Protein AF-A0A7S2GL56-F1 (afdb_monomer_lite)

pLDDT: mean 84.82, std 8.68, range [59.44, 96.81]

InterPro domains:
  IPR007603 Choline transporter-like [PF04515] (9-131)

Secondary structure (DSSP, 8-state):
-HHHHHHHHHHHHHHHHHHHHHHHHHHHHHHHHHHHHHHHHHH-THHHHHHHHHHHHHHHHHHHHHHHHHHHHHT-EEEEEEEEETTEEEEEEEEEEE--HHHHHHHHHHHHHHHHHHHHHHHHHHHHHHH-

Structure (mm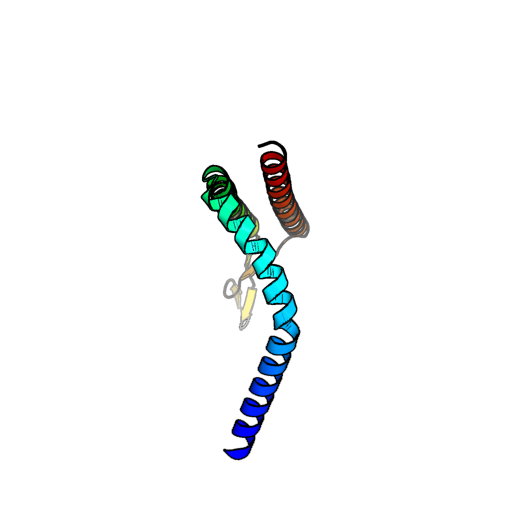CIF, N/CA/C/O backbone):
data_AF-A0A7S2GL56-F1
#
_entry.id   AF-A0A7S2GL56-F1
#
loop_
_atom_site.group_PDB
_atom_site.id
_atom_site.type_symbol
_atom_site.label_atom_id
_atom_site.label_alt_id
_atom_site.label_comp_id
_atom_site.label_asym_id
_atom_site.label_entity_id
_atom_site.label_seq_id
_atom_site.pdbx_PDB_ins_code
_atom_site.Cartn_x
_atom_site.Cartn_y
_atom_site.Cartn_z
_atom_site.occupancy
_atom_site.B_iso_or_equiv
_atom_site.auth_seq_id
_atom_site.auth_comp_id
_atom_site.auth_asym_id
_atom_site.auth_atom_id
_atom_site.pdbx_PDB_model_num
ATOM 1 N N . VAL A 1 1 ? -37.936 -8.390 -25.288 1.00 59.44 1 VAL A N 1
ATOM 2 C CA . VAL A 1 1 ? -36.906 -7.600 -24.568 1.00 59.44 1 VAL A CA 1
ATOM 3 C C . VAL A 1 1 ? -37.353 -7.216 -23.152 1.00 59.44 1 VAL A C 1
ATOM 5 O O . VAL A 1 1 ? -36.688 -7.627 -22.216 1.00 59.44 1 VAL A O 1
ATOM 8 N N . SER A 1 2 ? -38.508 -6.563 -22.955 1.00 63.84 2 SER A N 1
ATOM 9 C CA . SER A 1 2 ? -38.999 -6.138 -21.620 1.00 63.84 2 SER A CA 1
ATOM 10 C C . SER A 1 2 ? -39.124 -7.260 -20.558 1.00 63.84 2 SER A C 1
ATOM 12 O O . SER A 1 2 ? -38.726 -7.065 -19.415 1.00 63.84 2 SER A O 1
ATOM 14 N N . ARG A 1 3 ? -39.578 -8.470 -20.928 1.00 68.38 3 ARG A N 1
ATOM 15 C CA . ARG A 1 3 ? -39.725 -9.602 -19.985 1.00 68.38 3 ARG A CA 1
ATOM 16 C C . ARG A 1 3 ? -38.405 -10.192 -19.463 1.00 68.38 3 ARG A C 1
ATOM 18 O O . ARG A 1 3 ? -38.383 -10.717 -18.359 1.00 68.38 3 ARG A O 1
ATOM 25 N N . GLY A 1 4 ? -37.318 -10.101 -20.235 1.00 75.31 4 GLY A N 1
ATOM 26 C CA . GLY A 1 4 ? -36.014 -10.655 -19.843 1.00 75.31 4 GLY A CA 1
ATOM 27 C C . GLY A 1 4 ? -35.311 -9.808 -18.782 1.00 75.31 4 GLY A C 1
ATOM 28 O O . GLY A 1 4 ? -34.776 -10.348 -17.823 1.00 75.31 4 GLY A O 1
ATOM 29 N N . VAL A 1 5 ? -35.400 -8.480 -18.911 1.00 81.00 5 VAL A N 1
ATOM 30 C CA . VAL A 1 5 ? -34.812 -7.526 -17.955 1.00 81.00 5 VAL A CA 1
ATOM 31 C C . VAL A 1 5 ? -35.542 -7.571 -16.606 1.00 81.00 5 VAL A C 1
ATOM 33 O O . VAL A 1 5 ? -34.916 -7.475 -15.555 1.00 81.00 5 VAL A O 1
ATOM 36 N N . GLY A 1 6 ? -36.863 -7.794 -16.610 1.00 83.00 6 GLY A N 1
ATOM 37 C CA . GLY A 1 6 ? -37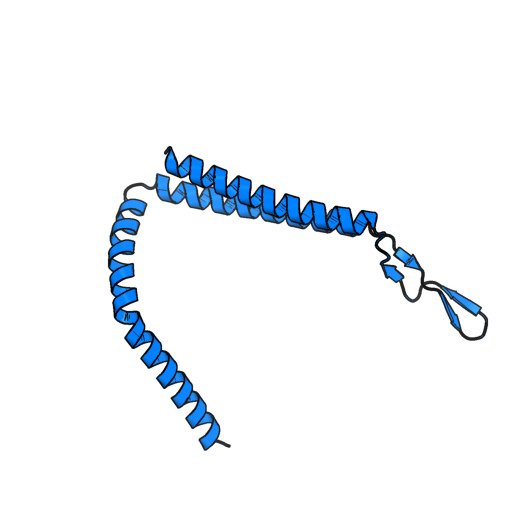.628 -7.970 -15.371 1.00 83.00 6 GLY A CA 1
ATOM 38 C C . GLY A 1 6 ? -37.204 -9.209 -14.574 1.00 83.00 6 GLY A C 1
ATOM 39 O O . GLY A 1 6 ? -37.072 -9.140 -13.355 1.00 83.00 6 GLY A O 1
ATOM 40 N N . LEU A 1 7 ? -36.923 -10.324 -15.256 1.00 86.50 7 LEU A N 1
ATOM 41 C CA . LEU A 1 7 ? -36.535 -11.578 -14.604 1.00 86.50 7 LEU A CA 1
ATOM 42 C C . LEU A 1 7 ? -35.157 -11.477 -13.929 1.00 86.50 7 LEU A C 1
ATOM 44 O O . LEU A 1 7 ? -34.967 -12.005 -12.836 1.00 86.50 7 LEU A O 1
ATOM 48 N N . THR A 1 8 ? -34.210 -10.766 -14.548 1.00 85.44 8 THR A N 1
ATOM 49 C CA . THR A 1 8 ? -32.865 -10.581 -13.984 1.00 85.44 8 THR A CA 1
ATOM 50 C C . THR A 1 8 ? -32.877 -9.710 -12.731 1.00 85.44 8 THR A C 1
ATOM 52 O O . THR A 1 8 ? -32.184 -10.036 -11.772 1.00 85.44 8 THR A O 1
ATOM 55 N N . PHE A 1 9 ? -33.694 -8.650 -12.702 1.00 88.75 9 PHE A N 1
ATOM 56 C CA . PHE A 1 9 ? -33.856 -7.807 -11.510 1.00 88.75 9 PHE A CA 1
ATOM 57 C C . PHE A 1 9 ? -34.558 -8.543 -10.367 1.00 88.75 9 PHE A C 1
ATOM 59 O O . PHE A 1 9 ? -34.194 -8.379 -9.204 1.00 88.75 9 PHE A O 1
ATOM 66 N N . PHE A 1 10 ? -35.546 -9.380 -10.687 1.00 90.38 10 PHE A N 1
ATOM 67 C CA . PHE A 1 10 ? -36.235 -10.171 -9.672 1.00 90.38 10 PHE A CA 1
ATOM 68 C C . PHE A 1 10 ? -35.319 -11.252 -9.084 1.00 90.38 10 PHE A C 1
ATOM 70 O O . PHE A 1 10 ? -35.302 -11.463 -7.873 1.00 90.38 10 PHE A O 1
ATOM 77 N N . GLY A 1 11 ? -34.503 -11.889 -9.931 1.00 89.50 11 GLY A N 1
ATOM 78 C CA . GLY A 1 11 ? -33.493 -12.853 -9.503 1.00 89.50 11 GLY A CA 1
ATOM 79 C C . GLY A 1 11 ? -32.425 -12.229 -8.604 1.00 89.50 11 GLY A C 1
ATOM 80 O O . GLY A 1 11 ? -32.160 -12.756 -7.526 1.00 89.50 11 GLY A O 1
ATOM 81 N N . SER A 1 12 ? -31.846 -11.088 -8.991 1.00 86.75 12 SER A N 1
ATOM 82 C CA . SER A 1 12 ? -30.834 -10.412 -8.166 1.00 86.75 12 SER A CA 1
ATOM 83 C C . SER A 1 12 ? -31.405 -9.897 -6.841 1.00 86.75 12 SER A C 1
ATOM 85 O O . SER A 1 12 ? -30.757 -10.039 -5.806 1.00 86.75 12 SER A O 1
ATOM 87 N N . GLY A 1 13 ? -32.637 -9.378 -6.843 1.00 89.25 13 GLY A N 1
ATOM 88 C CA . GLY A 1 13 ? -33.333 -8.961 -5.625 1.00 89.25 13 GLY A CA 1
ATOM 89 C C . GLY A 1 13 ? -33.601 -10.120 -4.662 1.00 89.25 13 GLY A C 1
ATOM 90 O O . GLY A 1 13 ? -33.353 -9.992 -3.465 1.00 89.25 13 GLY A O 1
ATOM 91 N N . ALA A 1 14 ? -34.034 -11.275 -5.177 1.00 90.56 14 ALA A N 1
ATOM 92 C CA . ALA A 1 14 ? -34.255 -12.469 -4.363 1.00 90.56 14 ALA A CA 1
ATOM 93 C C . ALA A 1 14 ? -32.952 -13.000 -3.740 1.00 90.56 14 ALA A C 1
ATOM 95 O O . ALA A 1 14 ? -32.941 -13.384 -2.572 1.00 90.56 14 ALA A O 1
ATOM 96 N N . VAL A 1 15 ? -31.844 -12.972 -4.489 1.00 90.50 15 VAL A N 1
ATOM 97 C CA . VAL A 1 15 ? -30.522 -13.372 -3.979 1.00 90.50 15 VAL A CA 1
ATOM 98 C C . VAL A 1 15 ? -30.057 -12.442 -2.859 1.00 90.50 15 VAL A C 1
ATOM 100 O O . VAL A 1 15 ? -29.616 -12.927 -1.820 1.00 90.50 15 VAL A O 1
ATOM 103 N N . LEU A 1 16 ? -30.194 -11.124 -3.031 1.00 88.69 16 LEU A N 1
ATOM 104 C CA . LEU A 1 16 ? -29.821 -10.157 -1.996 1.00 88.69 16 LEU A CA 1
ATOM 105 C C . LEU A 1 16 ? -30.668 -10.315 -0.726 1.00 88.69 16 LEU A C 1
ATOM 107 O O . LEU A 1 16 ? -30.111 -10.255 0.365 1.00 88.69 16 LEU A O 1
ATOM 111 N N . LEU A 1 17 ? -31.974 -10.571 -0.863 1.00 89.25 17 LEU A N 1
ATOM 112 C CA . LEU A 1 17 ? -32.882 -10.792 0.271 1.00 89.25 17 LEU A CA 1
ATOM 113 C C . LEU A 1 17 ? -32.573 -12.075 1.046 1.00 89.25 17 LEU A C 1
ATOM 115 O O . LEU A 1 17 ? -32.635 -12.088 2.273 1.00 89.25 17 LEU A O 1
ATOM 119 N N . LEU A 1 18 ? -32.223 -13.155 0.346 1.00 87.44 18 LEU A N 1
ATOM 120 C CA . LEU A 1 18 ? -31.768 -14.379 1.003 1.00 87.44 18 LEU A CA 1
ATOM 121 C C . LEU A 1 18 ? -30.461 -14.124 1.757 1.00 87.44 18 LEU A C 1
ATOM 123 O O . LEU A 1 18 ? -30.325 -14.541 2.904 1.00 87.44 18 LEU A O 1
ATOM 127 N N . PHE A 1 19 ? -29.528 -13.392 1.146 1.00 89.25 19 PHE A N 1
ATOM 128 C CA . PHE A 1 19 ? -28.247 -13.070 1.767 1.00 89.25 19 PHE A CA 1
ATOM 129 C C . PHE A 1 19 ? -28.411 -12.223 3.036 1.00 89.25 19 PHE A C 1
ATOM 131 O O . PHE A 1 19 ? -27.759 -12.508 4.038 1.00 89.25 19 PHE A O 1
ATOM 138 N N . THR A 1 20 ? -29.300 -11.224 3.025 1.00 86.69 20 THR A N 1
ATOM 139 C CA . THR A 1 20 ? -29.597 -10.409 4.214 1.00 86.69 20 THR A CA 1
ATOM 140 C C . THR A 1 20 ? -30.343 -11.179 5.294 1.00 86.69 20 THR A C 1
ATOM 142 O O . THR A 1 20 ? -30.107 -10.932 6.473 1.00 86.69 20 THR A O 1
ATOM 145 N N . TYR A 1 21 ? -31.201 -12.133 4.927 1.00 89.81 21 TYR A N 1
ATOM 146 C CA . TYR A 1 21 ? -31.878 -12.984 5.905 1.00 89.81 21 TYR A CA 1
ATOM 147 C C . TYR A 1 21 ? -30.887 -13.896 6.640 1.00 89.81 21 TYR A C 1
ATOM 149 O O . TYR A 1 21 ? -30.890 -13.955 7.867 1.00 89.81 21 TYR A O 1
ATOM 157 N N . PHE A 1 22 ? -29.978 -14.548 5.907 1.00 87.56 22 PHE A N 1
ATOM 158 C CA . PHE A 1 22 ? -28.938 -15.384 6.518 1.00 87.56 22 PHE A CA 1
ATOM 159 C C . PHE A 1 22 ? -27.921 -14.577 7.333 1.00 87.56 22 PHE A C 1
ATOM 161 O O . PHE A 1 22 ? -27.379 -15.091 8.309 1.00 87.56 22 PHE A O 1
ATOM 168 N N . SER A 1 23 ? -27.653 -13.322 6.964 1.00 85.75 23 SER A N 1
ATOM 169 C CA . SER A 1 23 ? -26.710 -12.476 7.697 1.00 85.75 23 SER A CA 1
ATOM 170 C C . SER A 1 23 ? -27.331 -11.724 8.873 1.00 85.75 23 SER A C 1
ATOM 172 O O . SER A 1 23 ? -26.588 -11.123 9.643 1.00 85.75 23 SER A O 1
ATOM 174 N N . GLN A 1 24 ? -28.653 -11.775 9.071 1.00 89.44 24 GLN A N 1
ATOM 175 C CA . GLN A 1 24 ? -29.331 -11.006 10.116 1.00 89.44 24 GLN A CA 1
ATOM 176 C C . GLN A 1 24 ? -28.844 -11.374 11.528 1.00 89.44 24 GLN A C 1
ATOM 178 O O . GLN A 1 24 ? -28.567 -10.483 12.333 1.00 89.44 24 GLN A O 1
ATOM 183 N N . GLU A 1 25 ? -28.678 -12.666 11.820 1.00 86.19 25 GLU A N 1
ATOM 184 C CA . GLU A 1 25 ? -28.137 -13.119 13.110 1.00 86.19 25 GLU A CA 1
ATOM 185 C C . GLU A 1 25 ? -26.673 -12.705 13.288 1.00 86.19 25 GLU A C 1
ATOM 187 O O . GLU A 1 25 ? -26.291 -12.217 14.351 1.00 86.19 25 GLU A O 1
ATOM 192 N N . ALA A 1 26 ? -25.863 -12.818 12.230 1.00 85.31 26 ALA A N 1
ATOM 193 C CA . ALA A 1 26 ? -24.462 -12.401 12.253 1.00 85.31 26 ALA A CA 1
ATOM 194 C C . ALA A 1 26 ? -24.322 -10.886 12.482 1.00 85.31 26 ALA A C 1
ATOM 196 O O . ALA A 1 26 ? -23.477 -10.449 13.263 1.00 85.31 26 ALA A O 1
ATOM 197 N N . VAL A 1 27 ? -25.186 -10.085 11.852 1.00 85.56 27 VAL A N 1
ATOM 198 C CA . VAL A 1 27 ? -25.235 -8.630 12.033 1.00 85.56 27 VAL A CA 1
ATOM 199 C C . VAL A 1 27 ? -25.667 -8.287 13.458 1.00 85.56 27 VAL A C 1
ATOM 201 O O . VAL A 1 27 ? -25.018 -7.462 14.097 1.00 85.56 27 VAL A O 1
ATOM 204 N N . SER A 1 28 ? -26.684 -8.960 14.003 1.00 89.00 28 SER A N 1
ATOM 205 C CA . SER A 1 28 ? -27.119 -8.747 15.391 1.00 89.00 28 SER A CA 1
ATOM 206 C C . SER A 1 28 ? -26.025 -9.098 16.403 1.00 89.00 28 SER A C 1
ATOM 208 O O . SER A 1 28 ? -25.823 -8.356 17.362 1.00 89.00 28 SER A O 1
ATOM 210 N N . ALA A 1 29 ? -25.291 -10.191 16.181 1.00 87.25 29 ALA A N 1
ATOM 211 C CA . ALA A 1 29 ? -24.154 -10.565 17.018 1.00 87.25 29 ALA A CA 1
ATOM 212 C C . ALA A 1 29 ? -23.023 -9.527 16.928 1.00 87.25 29 ALA A C 1
ATOM 214 O O . ALA A 1 29 ? -22.471 -9.131 17.952 1.00 87.25 29 ALA A O 1
ATOM 215 N N . SER A 1 30 ? -22.720 -9.027 15.724 1.00 85.75 30 SER A N 1
ATOM 216 C CA . SER A 1 30 ? -21.711 -7.976 15.552 1.00 85.75 30 SER A CA 1
ATOM 217 C C . SER A 1 30 ? -22.114 -6.652 16.203 1.00 85.75 30 SER A C 1
ATOM 219 O O . SER A 1 30 ? -21.272 -6.008 16.821 1.00 85.75 30 SER A O 1
ATOM 221 N N . LEU A 1 31 ? -23.395 -6.269 16.139 1.00 88.25 31 LEU A N 1
ATOM 222 C CA . LEU A 1 31 ? -23.905 -5.054 16.778 1.00 88.25 31 LEU A CA 1
ATOM 223 C C . LEU A 1 31 ? -23.730 -5.119 18.298 1.00 88.25 31 LEU A C 1
ATOM 225 O O . LEU A 1 31 ? -23.253 -4.153 18.888 1.00 88.25 31 LEU A O 1
ATOM 229 N N . GLY A 1 32 ? -23.993 -6.283 18.902 1.00 87.62 32 GLY A N 1
ATOM 230 C CA . GLY A 1 32 ? -23.781 -6.510 20.334 1.00 87.62 32 GLY A CA 1
ATOM 231 C C . GLY A 1 32 ? -22.323 -6.375 20.790 1.00 87.62 32 GLY A C 1
ATOM 232 O O . GLY A 1 32 ? -22.078 -6.099 21.960 1.00 87.62 32 GLY A O 1
ATOM 233 N N . CYS A 1 33 ? -21.347 -6.533 19.889 1.00 85.12 33 CYS A N 1
ATOM 234 C CA . CYS A 1 33 ? -19.932 -6.283 20.184 1.00 85.12 33 CYS A CA 1
ATOM 235 C C . CYS A 1 33 ? -19.496 -4.849 19.847 1.00 85.12 33 CYS A C 1
ATOM 237 O O . CYS A 1 33 ? -18.622 -4.300 20.515 1.00 85.12 33 CYS A O 1
ATOM 239 N N . VAL A 1 34 ? -20.082 -4.245 18.811 1.00 87.88 34 VAL A N 1
ATOM 240 C CA . VAL A 1 34 ? -19.732 -2.893 18.352 1.00 87.88 34 VAL A CA 1
ATOM 241 C C . VAL A 1 34 ? -20.273 -1.827 19.297 1.00 87.88 34 VAL A C 1
ATOM 243 O O . VAL A 1 34 ? -19.565 -0.867 19.567 1.00 87.88 34 VAL A O 1
ATOM 246 N N . GLU A 1 35 ? -21.482 -1.993 19.832 1.00 90.56 35 GLU A N 1
ATOM 247 C CA . GLU A 1 35 ? -22.099 -1.028 20.749 1.00 90.56 35 GLU A CA 1
ATOM 248 C C . GLU A 1 35 ? -21.248 -0.766 22.010 1.00 90.56 35 GLU A C 1
ATOM 250 O O . GLU A 1 35 ? -20.853 0.386 22.210 1.00 90.56 35 GLU A O 1
ATOM 255 N N . PRO A 1 36 ? -20.817 -1.785 22.784 1.00 85.75 36 PRO A N 1
ATOM 256 C CA . PRO A 1 36 ? -19.925 -1.558 23.922 1.00 85.75 36 PRO A CA 1
ATOM 257 C C . PRO A 1 36 ? -18.532 -1.074 23.494 1.00 85.75 36 PRO A C 1
ATOM 259 O O . PRO A 1 36 ? -17.915 -0.275 24.195 1.00 85.75 36 PRO A O 1
ATOM 262 N N . ALA A 1 37 ? -18.024 -1.500 22.331 1.00 82.06 37 ALA A N 1
ATOM 263 C CA . ALA A 1 37 ? -16.753 -0.996 21.811 1.00 82.06 37 ALA A CA 1
ATOM 264 C C . ALA A 1 37 ? -16.829 0.504 21.471 1.00 82.06 37 ALA A C 1
ATOM 266 O O . ALA A 1 37 ? -15.891 1.251 21.756 1.00 82.06 37 ALA A O 1
ATOM 267 N N . CYS A 1 38 ? -17.949 0.959 20.904 1.00 82.88 38 CYS A N 1
ATOM 268 C CA . CYS A 1 38 ? -18.224 2.366 20.643 1.00 82.88 38 CYS A CA 1
ATOM 269 C C . CYS A 1 38 ? -18.370 3.155 21.946 1.00 82.88 38 CYS A C 1
ATOM 271 O O . CYS A 1 38 ? -17.776 4.226 22.060 1.00 82.88 38 CYS A O 1
ATOM 273 N N . GLU A 1 39 ? -19.085 2.632 22.944 1.00 85.50 39 GLU A N 1
ATOM 274 C CA . GLU A 1 39 ? -19.169 3.264 24.266 1.00 85.50 39 GLU A CA 1
ATOM 275 C C . GLU A 1 39 ? -17.783 3.431 24.904 1.00 85.50 39 GLU A C 1
ATOM 277 O O . GLU A 1 39 ? -17.459 4.519 25.380 1.00 85.50 39 GLU A O 1
ATOM 282 N N . CYS A 1 40 ? -16.921 2.411 24.837 1.00 79.69 40 CYS A N 1
ATOM 283 C CA . CYS A 1 40 ? -15.535 2.508 25.302 1.00 79.69 40 CYS A CA 1
ATOM 284 C C . CYS A 1 40 ? -14.714 3.542 24.511 1.00 79.69 40 CYS A C 1
ATOM 286 O O . CYS A 1 40 ? -13.992 4.338 25.116 1.00 79.69 40 CYS A O 1
ATOM 288 N N . LEU A 1 41 ? -14.847 3.573 23.180 1.00 77.44 41 LEU A N 1
ATOM 289 C CA . LEU A 1 41 ? -14.175 4.548 22.308 1.00 77.44 41 LEU A CA 1
ATOM 290 C C . LEU A 1 41 ? -14.566 5.991 22.642 1.00 77.44 41 LEU A C 1
ATOM 292 O O . LEU A 1 41 ? -13.708 6.873 22.650 1.00 77.44 41 LEU A O 1
ATOM 296 N N . PHE A 1 42 ? -15.845 6.242 22.929 1.00 79.50 42 PHE A N 1
ATOM 297 C CA . PHE A 1 42 ? -16.319 7.577 23.295 1.00 79.50 42 PHE A CA 1
ATOM 298 C C . PHE A 1 42 ? -16.040 7.929 24.761 1.00 79.50 42 PHE A C 1
ATOM 300 O O . PHE A 1 42 ? -15.861 9.107 25.073 1.00 79.50 42 PHE A O 1
ATOM 307 N N . ALA A 1 43 ? -15.943 6.938 25.650 1.00 83.25 43 ALA A N 1
ATOM 308 C CA . ALA A 1 43 ? -15.565 7.141 27.047 1.00 83.25 43 ALA A CA 1
ATOM 309 C C . ALA A 1 43 ? -14.069 7.469 27.220 1.00 83.25 43 ALA A C 1
ATOM 311 O O . ALA A 1 43 ? -13.711 8.233 28.118 1.00 83.25 43 ALA A O 1
ATOM 312 N N . MET A 1 44 ? -13.195 6.935 26.358 1.00 79.88 44 MET A N 1
ATOM 313 C CA . MET A 1 44 ? -11.759 7.241 26.333 1.00 79.88 44 MET A CA 1
ATOM 314 C C . MET A 1 44 ? -11.353 7.879 24.997 1.00 79.88 44 MET A C 1
ATOM 316 O O . MET A 1 44 ? -10.909 7.180 24.085 1.00 79.88 44 MET A O 1
ATOM 320 N N . PRO A 1 45 ? -11.417 9.219 24.866 1.00 70.62 45 PRO A N 1
ATOM 321 C CA . PRO A 1 45 ? -11.090 9.907 23.614 1.00 70.62 45 PRO A CA 1
ATOM 322 C C . PRO A 1 45 ? -9.635 9.704 23.148 1.00 70.62 45 PRO A C 1
ATOM 324 O O . PRO A 1 45 ? -9.336 9.879 21.966 1.00 70.62 45 PRO A O 1
ATOM 327 N N . SER A 1 46 ? -8.727 9.281 24.037 1.00 75.69 46 SER A N 1
ATOM 328 C CA . SER A 1 46 ? -7.368 8.854 23.676 1.00 75.69 46 SER A CA 1
ATOM 329 C C . SER A 1 46 ? -7.352 7.632 22.745 1.00 75.69 46 SER A C 1
ATOM 331 O O . SER A 1 46 ? -6.478 7.554 21.881 1.00 75.69 46 SER A O 1
ATOM 333 N N . MET A 1 47 ? -8.339 6.730 22.841 1.00 73.56 47 MET A N 1
ATOM 334 C CA . MET A 1 47 ? -8.436 5.539 21.984 1.00 73.56 47 MET A CA 1
ATOM 335 C C . MET A 1 47 ? -8.840 5.852 20.541 1.00 73.56 47 MET A C 1
ATOM 337 O O . MET A 1 47 ? -8.544 5.060 19.655 1.00 73.56 47 MET A O 1
ATOM 341 N N . VAL A 1 48 ? -9.480 6.997 20.278 1.00 78.56 48 VAL A N 1
ATOM 342 C CA . VAL A 1 48 ? -9.816 7.449 18.911 1.00 78.56 48 VAL A CA 1
ATOM 343 C C . VAL A 1 48 ? -8.632 8.177 18.267 1.00 78.56 48 VAL A C 1
ATOM 345 O O . VAL A 1 48 ? -8.409 8.087 17.058 1.00 78.56 48 VAL A O 1
ATOM 348 N N . LEU A 1 49 ? -7.844 8.897 19.069 1.00 82.94 49 LEU A N 1
ATOM 349 C CA . LEU A 1 49 ? -6.712 9.681 18.579 1.00 82.94 49 LEU A CA 1
ATOM 350 C C . LEU A 1 49 ? -5.603 8.789 18.001 1.00 82.94 49 LEU A C 1
ATOM 352 O O . LEU A 1 49 ? -5.009 9.117 16.976 1.00 82.94 49 LEU A O 1
ATOM 356 N N . GLN A 1 50 ? -5.351 7.646 18.631 1.00 83.81 50 GLN A N 1
ATOM 357 C CA . GLN A 1 50 ? -4.317 6.702 18.216 1.00 83.81 50 GLN A CA 1
ATOM 358 C C . GLN A 1 50 ? -4.531 6.105 16.808 1.00 83.81 50 GLN A C 1
ATOM 360 O O . GLN A 1 50 ? -3.630 6.259 15.979 1.00 83.81 50 GLN A O 1
ATOM 365 N N . PRO A 1 51 ? -5.697 5.516 16.463 1.00 85.69 51 PRO A N 1
ATOM 366 C CA . PRO A 1 51 ? -5.960 5.033 15.109 1.00 85.69 51 PRO A CA 1
ATOM 367 C C . PRO A 1 51 ? -5.996 6.174 14.083 1.00 85.69 51 PRO A C 1
ATOM 369 O O . PRO A 1 51 ? -5.594 5.976 12.936 1.00 85.69 51 PRO A O 1
ATOM 372 N N . ALA A 1 52 ? -6.404 7.388 14.476 1.00 87.81 52 ALA A N 1
ATOM 373 C CA . ALA A 1 52 ? -6.345 8.552 13.594 1.00 87.81 52 ALA A CA 1
ATOM 374 C C . ALA A 1 52 ? -4.893 8.925 13.241 1.00 87.81 52 ALA A C 1
ATOM 376 O O . ALA A 1 52 ? -4.560 9.031 12.059 1.00 87.81 52 ALA A O 1
ATOM 377 N N . ILE A 1 53 ? -4.009 9.053 14.235 1.00 89.50 53 ILE A N 1
ATOM 378 C CA . ILE A 1 53 ? -2.580 9.343 14.021 1.00 89.50 53 ILE A CA 1
ATOM 379 C C . ILE A 1 53 ? -1.919 8.232 13.200 1.00 89.50 53 ILE A C 1
ATOM 381 O O . ILE A 1 53 ? -1.189 8.521 12.251 1.00 89.50 53 ILE A O 1
ATOM 385 N N . GLU A 1 54 ? -2.208 6.970 13.514 1.00 90.69 54 GLU A N 1
ATOM 386 C CA . GLU A 1 54 ? -1.702 5.820 12.765 1.00 90.69 54 GLU A CA 1
ATOM 387 C C . GLU A 1 54 ? -2.137 5.862 11.295 1.00 90.69 54 GLU A C 1
ATOM 389 O O . GLU A 1 54 ? -1.315 5.648 10.401 1.00 90.69 54 GLU A O 1
ATOM 394 N N . SER A 1 55 ? -3.407 6.173 11.025 1.00 90.44 55 SER A N 1
ATOM 395 C CA . SER A 1 55 ? -3.918 6.264 9.654 1.00 90.44 55 SER A CA 1
ATOM 396 C C . SER A 1 55 ? -3.216 7.364 8.852 1.00 90.44 55 SER A C 1
ATOM 398 O O . SER A 1 55 ? -2.795 7.127 7.718 1.00 90.44 55 SER A O 1
ATOM 400 N N . VAL A 1 56 ? -2.998 8.537 9.458 1.00 94.50 56 VAL A N 1
ATOM 401 C CA . VAL A 1 56 ? -2.269 9.651 8.837 1.00 94.50 56 VAL A CA 1
ATOM 402 C C . VAL A 1 56 ? -0.816 9.260 8.581 1.00 94.50 56 VAL A C 1
ATOM 404 O O . VAL A 1 56 ? -0.303 9.480 7.485 1.00 94.50 56 VAL A O 1
ATOM 407 N N . TRP A 1 57 ? -0.161 8.628 9.554 1.00 92.81 57 TRP A N 1
ATOM 408 C CA . TRP A 1 57 ? 1.221 8.179 9.414 1.00 92.81 57 TRP A CA 1
ATOM 409 C C . TRP A 1 57 ? 1.388 7.156 8.286 1.00 92.81 57 TRP A C 1
ATOM 411 O O . TRP A 1 57 ? 2.290 7.291 7.457 1.00 92.81 57 TRP A O 1
ATOM 421 N N . LYS A 1 58 ? 0.481 6.177 8.191 1.00 92.94 58 LYS A N 1
ATOM 422 C CA . LYS A 1 58 ? 0.472 5.188 7.104 1.00 92.94 58 LYS A CA 1
ATOM 423 C C . LYS A 1 58 ? 0.222 5.824 5.741 1.00 92.94 58 LYS A C 1
ATOM 425 O O . LYS A 1 58 ? 0.859 5.420 4.772 1.00 92.94 58 LYS A O 1
ATOM 430 N N . LEU A 1 59 ? -0.656 6.825 5.654 1.00 95.00 59 LEU A N 1
ATOM 431 C CA . LEU A 1 59 ? -0.87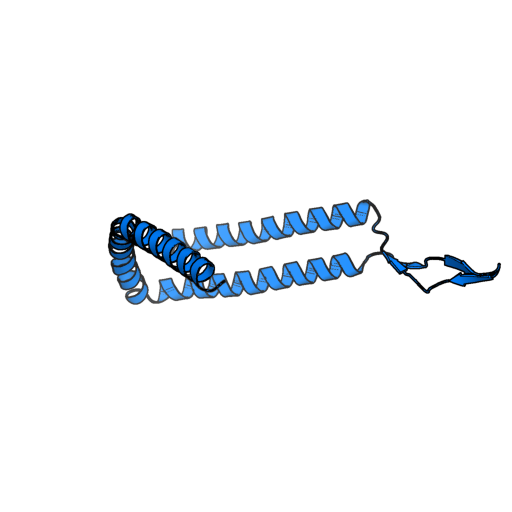3 7.575 4.413 1.00 95.00 59 LEU A CA 1
ATOM 432 C C . LEU A 1 59 ? 0.394 8.316 3.977 1.00 95.00 59 LEU A C 1
ATOM 434 O O . LEU A 1 59 ? 0.786 8.229 2.812 1.00 95.00 59 LEU A O 1
ATOM 438 N N . VAL A 1 60 ? 1.068 8.993 4.910 1.00 96.06 60 VAL A N 1
ATOM 439 C CA . VAL A 1 60 ? 2.328 9.695 4.631 1.00 96.06 60 VAL A CA 1
ATOM 440 C C . VAL A 1 60 ? 3.402 8.703 4.184 1.00 96.06 60 VAL A C 1
ATOM 442 O O . VAL A 1 60 ? 3.970 8.875 3.106 1.00 96.06 60 VAL A O 1
ATOM 445 N N . MET A 1 61 ? 3.630 7.627 4.938 1.00 94.44 61 MET A N 1
ATOM 446 C CA . MET A 1 61 ? 4.625 6.610 4.586 1.00 94.44 61 MET A CA 1
ATOM 447 C C . MET A 1 61 ? 4.323 5.927 3.252 1.00 94.44 61 MET A C 1
ATOM 449 O O . MET A 1 61 ? 5.209 5.819 2.405 1.00 94.44 61 MET A O 1
ATOM 453 N N . GLY A 1 62 ? 3.069 5.541 3.014 1.00 94.44 62 GLY A N 1
ATOM 454 C CA . GLY A 1 62 ? 2.642 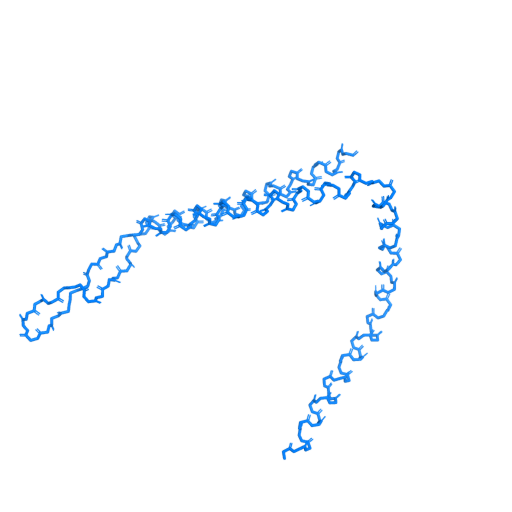4.968 1.740 1.00 94.44 62 GLY A CA 1
ATOM 455 C C . GLY A 1 62 ? 2.895 5.919 0.569 1.00 94.44 62 GLY A C 1
ATOM 456 O O . GLY A 1 62 ? 3.457 5.512 -0.446 1.00 94.44 62 GLY A O 1
ATOM 457 N N . SER A 1 63 ? 2.565 7.206 0.722 1.00 95.62 63 SER A N 1
ATOM 458 C CA . SER A 1 63 ? 2.803 8.213 -0.321 1.00 95.62 63 SER A CA 1
ATOM 459 C C . SER A 1 63 ? 4.293 8.424 -0.619 1.00 95.62 63 SER A C 1
ATOM 461 O O . SER A 1 63 ? 4.678 8.542 -1.786 1.00 95.62 63 SER A O 1
ATOM 463 N N . LEU A 1 64 ? 5.146 8.400 0.411 1.00 95.88 64 LEU A N 1
ATOM 464 C CA . LEU A 1 64 ? 6.598 8.511 0.269 1.00 95.88 64 LEU A CA 1
ATOM 465 C C . LEU A 1 64 ? 7.189 7.290 -0.439 1.00 95.88 64 LEU A C 1
ATOM 467 O O . LEU A 1 64 ? 8.010 7.455 -1.340 1.00 95.88 64 LEU A O 1
ATOM 471 N N . LEU A 1 65 ? 6.746 6.082 -0.087 1.00 94.56 65 LEU A N 1
ATOM 472 C CA . LEU A 1 65 ? 7.199 4.842 -0.724 1.00 94.56 65 LEU A CA 1
ATOM 473 C C . LEU A 1 65 ? 6.775 4.771 -2.196 1.00 94.56 65 LEU A C 1
ATOM 475 O O . LEU A 1 65 ? 7.580 4.412 -3.053 1.00 94.56 65 LEU A O 1
ATOM 479 N N . VAL A 1 66 ? 5.542 5.172 -2.518 1.00 95.00 66 VAL A N 1
ATOM 480 C CA . VAL A 1 66 ? 5.072 5.247 -3.913 1.00 95.00 66 VAL A CA 1
ATOM 481 C C . VAL A 1 66 ? 5.874 6.279 -4.704 1.00 95.00 66 VAL A C 1
ATOM 483 O O . VAL A 1 66 ? 6.304 6.000 -5.823 1.00 95.00 66 VAL A O 1
ATOM 486 N N . SER A 1 67 ? 6.129 7.449 -4.117 1.00 95.38 67 SER A N 1
ATOM 487 C CA . SER A 1 67 ? 6.926 8.500 -4.760 1.00 95.38 67 SER A CA 1
ATOM 488 C C . SER A 1 67 ? 8.376 8.062 -4.977 1.00 95.38 67 SER A C 1
ATOM 490 O O . SER A 1 67 ? 8.932 8.278 -6.052 1.00 95.38 67 SER A O 1
ATOM 492 N N . GLY A 1 68 ? 8.980 7.388 -3.994 1.00 93.50 68 GLY 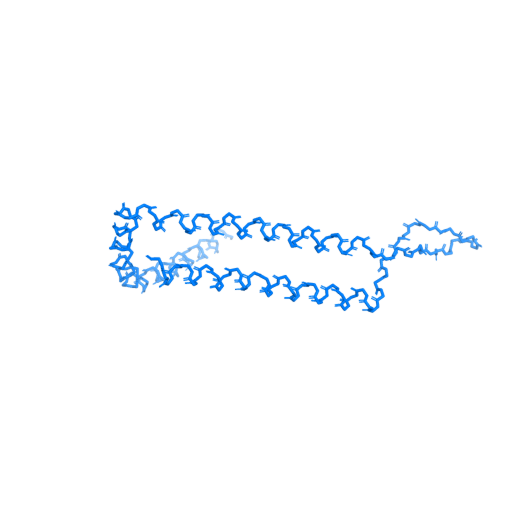A N 1
ATOM 493 C CA . GLY A 1 68 ? 10.323 6.822 -4.105 1.00 93.50 68 GLY A CA 1
ATOM 494 C C . GLY A 1 68 ? 10.407 5.703 -5.145 1.00 93.50 68 GLY A C 1
ATOM 495 O O . GLY A 1 68 ? 11.379 5.636 -5.896 1.00 93.50 68 GLY A O 1
ATOM 496 N N . PHE A 1 69 ? 9.365 4.880 -5.273 1.00 92.94 69 PHE A N 1
ATOM 497 C CA . PHE A 1 69 ? 9.291 3.877 -6.332 1.00 92.94 69 PHE A CA 1
ATOM 498 C C . PHE A 1 69 ? 9.159 4.512 -7.722 1.00 92.94 69 PHE A C 1
ATOM 500 O O . PHE A 1 69 ? 9.857 4.111 -8.652 1.00 92.94 69 PHE A O 1
ATOM 507 N N . ALA A 1 70 ? 8.320 5.541 -7.872 1.00 92.31 70 ALA A N 1
ATOM 508 C CA . ALA A 1 70 ? 8.212 6.295 -9.121 1.00 92.31 70 ALA A CA 1
ATOM 509 C C . ALA A 1 70 ? 9.548 6.960 -9.496 1.00 92.31 70 ALA A C 1
ATOM 511 O O . ALA A 1 70 ? 9.959 6.927 -10.658 1.00 92.31 70 ALA A O 1
ATOM 512 N N . TRP A 1 71 ? 10.265 7.493 -8.503 1.00 91.62 71 TRP A N 1
ATOM 513 C CA . TRP A 1 71 ? 11.613 8.023 -8.685 1.00 91.62 71 TRP A CA 1
ATOM 514 C C . TRP A 1 71 ? 12.592 6.943 -9.154 1.00 91.62 71 TRP A C 1
ATOM 516 O O . TRP A 1 71 ? 13.352 7.166 -10.093 1.00 91.62 71 TRP A O 1
ATOM 526 N N . LEU A 1 72 ? 12.541 5.745 -8.571 1.00 89.88 72 LEU A N 1
ATOM 527 C CA . LEU A 1 72 ? 13.366 4.622 -9.007 1.00 89.88 72 LEU A CA 1
ATOM 528 C C . LEU A 1 72 ? 13.076 4.245 -10.468 1.00 89.88 72 LEU A C 1
ATOM 530 O O . LEU A 1 72 ? 14.008 4.083 -11.255 1.00 89.88 72 LEU A O 1
ATOM 534 N N . LEU A 1 73 ? 11.802 4.179 -10.863 1.00 87.81 73 LEU A N 1
ATOM 535 C CA . LEU A 1 73 ? 11.408 3.892 -12.247 1.00 87.81 73 LEU A CA 1
ATOM 536 C C . LEU A 1 73 ? 11.865 4.968 -13.241 1.00 87.81 73 LEU A C 1
ATOM 538 O O . LEU A 1 73 ? 12.115 4.650 -14.403 1.00 87.81 73 LEU A O 1
ATOM 542 N N . SER A 1 74 ? 12.025 6.217 -12.795 1.00 87.38 74 SER A N 1
ATOM 543 C CA . SER A 1 74 ? 12.518 7.311 -13.643 1.00 87.38 74 SER A CA 1
ATOM 544 C C . SER A 1 74 ? 13.968 7.121 -14.109 1.00 87.38 74 SER A C 1
ATOM 546 O O . SER A 1 74 ? 14.371 7.710 -15.108 1.00 87.38 74 SER A O 1
ATOM 548 N N . THR A 1 75 ? 14.739 6.253 -13.444 1.00 84.69 75 THR A N 1
ATOM 549 C CA . THR A 1 75 ? 16.136 5.947 -13.810 1.00 84.69 75 THR A CA 1
ATOM 550 C C . THR A 1 75 ? 16.276 4.967 -14.983 1.00 84.69 75 THR A C 1
ATOM 552 O O . THR A 1 75 ? 17.387 4.570 -15.332 1.00 84.69 75 THR A O 1
ATOM 555 N N . ALA A 1 76 ? 15.165 4.558 -15.604 1.00 81.50 76 ALA A N 1
ATOM 556 C CA . ALA A 1 76 ? 15.166 3.675 -16.764 1.00 81.50 76 ALA A CA 1
ATOM 557 C C . ALA A 1 76 ? 15.919 4.280 -17.961 1.00 81.50 76 ALA A C 1
ATOM 559 O O . ALA A 1 76 ? 15.723 5.443 -18.315 1.00 81.50 76 ALA A O 1
ATOM 560 N N . HIS A 1 77 ? 16.731 3.466 -18.640 1.00 77.88 77 HIS A N 1
ATOM 561 C CA . HIS A 1 77 ? 17.395 3.887 -19.868 1.00 77.88 77 HIS A CA 1
ATOM 562 C C . HIS A 1 77 ? 16.402 3.894 -21.041 1.00 77.88 77 HIS A C 1
ATOM 564 O O . HIS A 1 77 ? 15.726 2.901 -21.320 1.00 77.88 77 HIS A O 1
ATOM 570 N N . MET A 1 78 ? 16.314 5.034 -21.732 1.00 76.06 78 MET A N 1
ATOM 571 C CA . MET A 1 78 ? 15.580 5.155 -22.991 1.00 76.06 78 MET A CA 1
ATOM 572 C C . MET A 1 78 ? 16.530 4.867 -24.148 1.00 76.06 78 MET A C 1
ATOM 574 O O . MET A 1 78 ? 17.465 5.635 -24.381 1.00 76.06 78 MET A O 1
ATOM 578 N N . GLU A 1 79 ? 16.274 3.792 -24.886 1.00 75.25 79 GLU A N 1
ATOM 579 C CA . GLU A 1 79 ? 16.981 3.516 -26.135 1.00 75.25 79 GLU A CA 1
ATOM 580 C C . GLU A 1 79 ? 16.169 4.096 -27.307 1.00 75.25 79 GLU A C 1
ATOM 582 O O . GLU A 1 79 ? 14.954 3.867 -27.388 1.00 75.25 79 GLU A O 1
ATOM 587 N N . PRO A 1 80 ? 16.788 4.915 -28.180 1.00 71.38 80 PRO A N 1
ATOM 588 C CA . PRO A 1 80 ? 16.129 5.408 -29.379 1.00 71.38 80 PRO A CA 1
ATOM 589 C C . PRO A 1 80 ? 15.962 4.258 -30.371 1.00 71.38 80 PRO A C 1
ATOM 591 O O . PRO A 1 80 ? 16.931 3.588 -30.724 1.00 71.38 80 PRO A O 1
ATOM 594 N N . ASP A 1 81 ? 14.732 4.048 -30.824 1.00 74.12 81 ASP A N 1
ATOM 595 C CA . ASP A 1 81 ? 14.429 3.049 -31.838 1.00 74.12 81 ASP A CA 1
ATOM 596 C C . ASP A 1 81 ? 14.664 3.658 -33.231 1.00 74.12 81 ASP A C 1
ATOM 598 O O . ASP A 1 81 ? 14.293 4.813 -33.500 1.00 74.12 81 ASP A O 1
ATOM 602 N N . PHE A 1 82 ? 15.324 2.903 -34.108 1.00 72.12 82 PHE A N 1
ATOM 603 C CA . PHE A 1 82 ? 15.687 3.346 -35.455 1.00 72.12 82 PHE A CA 1
ATOM 604 C C . PHE A 1 82 ? 14.902 2.537 -36.481 1.00 72.12 82 PHE A C 1
ATOM 606 O O . PHE A 1 82 ? 15.097 1.331 -36.625 1.00 72.12 82 PHE A O 1
ATOM 613 N N . ILE A 1 83 ? 14.035 3.212 -37.237 1.00 74.31 83 ILE A N 1
ATOM 614 C CA . ILE A 1 83 ? 13.251 2.581 -38.298 1.00 74.31 83 ILE A CA 1
ATOM 615 C C . ILE A 1 83 ? 13.842 3.007 -39.644 1.00 74.31 83 ILE A C 1
ATOM 617 O O . ILE A 1 83 ? 13.990 4.195 -39.933 1.00 74.31 83 ILE A O 1
ATOM 621 N N . LYS A 1 84 ? 14.179 2.032 -40.494 1.00 70.31 84 LYS A N 1
ATOM 622 C CA . LYS A 1 84 ? 14.637 2.288 -41.866 1.00 70.31 84 LYS A CA 1
ATOM 623 C C . LYS A 1 84 ? 13.437 2.571 -42.764 1.00 70.31 84 LYS A C 1
ATOM 625 O O . LYS A 1 84 ? 12.715 1.644 -43.130 1.00 70.31 84 LYS A O 1
ATOM 630 N N . LEU A 1 85 ? 13.242 3.828 -43.163 1.00 70.06 85 LEU A N 1
ATOM 631 C CA . LEU A 1 85 ? 12.284 4.198 -44.209 1.00 70.06 85 LEU A CA 1
ATOM 632 C C . LEU A 1 85 ? 13.050 4.614 -45.467 1.00 70.06 85 LEU A C 1
ATOM 634 O O . LEU A 1 85 ? 13.835 5.552 -45.446 1.00 70.06 85 LEU A O 1
ATOM 638 N N . LYS A 1 86 ? 12.801 3.925 -46.589 1.00 75.12 86 LYS A N 1
ATOM 639 C CA . LYS A 1 86 ? 13.358 4.266 -47.917 1.00 75.12 86 LYS A CA 1
ATOM 640 C C . LYS A 1 86 ? 14.893 4.414 -47.975 1.00 75.12 86 LYS A C 1
ATOM 642 O O . LYS A 1 86 ? 15.405 5.159 -48.799 1.00 75.12 86 LYS A O 1
ATOM 647 N N . GLY A 1 87 ? 15.627 3.669 -47.149 1.00 76.19 87 GLY A N 1
ATOM 648 C CA . GLY A 1 87 ? 17.095 3.680 -47.155 1.00 76.19 87 GLY A CA 1
ATOM 649 C C . GLY A 1 87 ? 17.736 4.789 -46.317 1.00 76.19 87 GLY A C 1
ATOM 650 O O . GLY A 1 87 ? 18.953 4.770 -46.165 1.00 76.19 87 GLY A O 1
ATOM 651 N N . GLU A 1 88 ? 16.944 5.680 -45.715 1.00 73.31 88 GLU A N 1
ATOM 652 C CA . GLU A 1 88 ? 17.412 6.618 -44.694 1.00 73.31 88 GLU A CA 1
ATOM 653 C C . GLU A 1 88 ? 17.030 6.104 -43.297 1.00 73.31 88 GLU A C 1
ATOM 655 O O . GLU A 1 88 ? 15.912 5.633 -43.054 1.00 73.31 88 GLU A O 1
ATOM 660 N N . GLU A 1 89 ? 17.989 6.141 -42.371 1.00 70.75 89 GLU A N 1
ATOM 661 C CA . GLU A 1 89 ? 17.756 5.833 -40.960 1.00 70.75 89 GLU A CA 1
ATOM 662 C C . GLU A 1 89 ? 17.144 7.064 -40.288 1.00 70.75 89 GLU A C 1
ATOM 664 O O . GLU A 1 89 ? 17.840 8.015 -39.937 1.00 70.75 89 GLU A O 1
ATOM 669 N N . VAL A 1 90 ? 15.819 7.057 -40.120 1.00 70.88 90 VAL A N 1
ATOM 670 C CA . VAL A 1 90 ? 15.113 8.099 -39.370 1.00 70.88 90 VAL A CA 1
ATOM 671 C C . VAL A 1 90 ? 14.959 7.605 -37.933 1.00 70.88 90 VAL A C 1
ATOM 673 O O . VAL A 1 90 ? 14.117 6.761 -37.627 1.00 70.88 90 VAL A O 1
ATOM 676 N N . GLY A 1 91 ? 15.830 8.089 -37.049 1.00 71.38 91 GLY A N 1
ATOM 677 C CA . GLY A 1 91 ? 15.805 7.759 -35.624 1.00 71.38 91 GLY A CA 1
ATOM 678 C C . GLY A 1 91 ? 14.830 8.623 -34.824 1.00 71.38 91 GLY A C 1
ATOM 679 O O . GLY A 1 91 ? 14.646 9.804 -35.121 1.00 71.38 91 GLY A O 1
ATOM 680 N N . GLY A 1 92 ? 14.252 8.053 -33.763 1.00 66.38 92 GLY A N 1
ATOM 681 C CA . GLY A 1 92 ? 13.592 8.829 -32.704 1.00 66.38 92 GLY A CA 1
ATOM 682 C C . GLY A 1 92 ? 12.070 8.975 -32.792 1.00 66.38 92 GLY A C 1
ATOM 683 O O . GLY A 1 92 ? 11.509 9.713 -31.983 1.00 66.38 92 GLY A O 1
ATOM 684 N N . LEU A 1 93 ? 11.388 8.269 -33.707 1.00 66.50 93 LEU A N 1
ATOM 685 C CA . LEU A 1 93 ? 9.914 8.219 -33.720 1.00 66.50 93 LEU A CA 1
ATOM 686 C C . LEU A 1 93 ? 9.335 7.398 -32.555 1.00 66.50 93 LEU A C 1
ATOM 688 O O . LEU A 1 93 ? 8.236 7.690 -32.086 1.00 66.50 93 LEU A O 1
ATOM 692 N N . THR A 1 94 ? 10.073 6.403 -32.067 1.00 66.31 94 THR A N 1
ATOM 693 C CA . THR A 1 94 ? 9.701 5.560 -30.926 1.00 66.31 94 THR A CA 1
ATOM 694 C C . THR A 1 94 ? 10.881 5.442 -29.963 1.00 66.31 94 THR A C 1
ATOM 696 O O . THR A 1 94 ? 12.042 5.384 -30.365 1.00 66.31 94 THR A O 1
ATOM 699 N N . ARG A 1 95 ? 10.596 5.464 -28.657 1.00 67.75 95 ARG A N 1
ATOM 700 C CA . ARG A 1 95 ? 11.580 5.195 -27.600 1.00 67.75 95 ARG A CA 1
ATOM 701 C C . ARG A 1 95 ? 11.190 3.898 -26.916 1.00 67.75 95 ARG A C 1
ATOM 703 O O . ARG A 1 95 ? 10.086 3.806 -26.380 1.00 67.75 95 ARG A O 1
ATOM 710 N N . SER A 1 96 ? 12.084 2.920 -26.916 1.00 72.69 96 SER A N 1
ATOM 711 C CA . SER A 1 96 ? 11.907 1.697 -26.140 1.00 72.69 96 SER A CA 1
ATOM 712 C C . SER A 1 96 ? 12.515 1.886 -24.752 1.00 72.69 96 SER A C 1
ATOM 714 O O . SER A 1 96 ? 13.683 2.252 -24.611 1.00 72.69 96 SER A O 1
ATOM 716 N N . LEU A 1 97 ? 11.716 1.648 -23.712 1.00 70.00 97 LEU A N 1
ATOM 717 C CA . LEU A 1 97 ? 12.197 1.596 -22.333 1.00 70.00 97 LEU A CA 1
ATOM 718 C C . LEU A 1 97 ? 12.891 0.255 -22.108 1.00 70.00 97 LEU A C 1
ATOM 720 O O . LEU A 1 97 ? 12.224 -0.778 -22.007 1.00 70.00 97 LEU A O 1
ATOM 724 N N . ASN A 1 98 ? 14.220 0.270 -22.023 1.00 78.19 98 ASN A N 1
ATOM 725 C CA . ASN A 1 98 ? 14.995 -0.933 -21.761 1.00 78.19 98 ASN A CA 1
ATOM 726 C C . ASN A 1 98 ? 15.456 -0.926 -20.301 1.00 78.19 98 ASN A C 1
ATOM 728 O O . ASN A 1 98 ? 16.285 -0.121 -19.880 1.00 78.19 98 ASN A O 1
ATOM 732 N N . PHE A 1 99 ? 14.871 -1.814 -19.498 1.00 76.75 99 PHE A N 1
ATOM 733 C CA . PHE A 1 99 ? 15.264 -1.986 -18.105 1.00 76.75 99 PHE A CA 1
ATOM 734 C C . PHE A 1 99 ? 16.330 -3.082 -18.020 1.00 76.75 99 PHE A C 1
ATOM 736 O O . PHE A 1 99 ? 15.989 -4.259 -18.212 1.00 76.75 99 PHE A O 1
ATOM 743 N N . PRO A 1 100 ? 17.594 -2.748 -17.695 1.00 83.19 100 PRO A N 1
ATOM 744 C CA . PRO A 1 100 ? 18.612 -3.764 -17.485 1.00 83.19 100 PRO A CA 1
ATOM 745 C C . PRO A 1 100 ? 18.212 -4.657 -16.304 1.00 83.19 100 PRO A C 1
ATOM 747 O O . PRO A 1 100 ? 17.497 -4.234 -15.389 1.00 83.19 100 PRO A O 1
ATOM 750 N N . PHE A 1 101 ? 18.666 -5.913 -16.323 1.00 86.38 101 PHE A N 1
ATOM 751 C CA . PHE A 1 101 ? 18.295 -6.921 -15.322 1.00 86.38 101 PHE A CA 1
ATOM 752 C C . PHE A 1 101 ? 18.504 -6.421 -13.885 1.00 86.38 101 PHE A C 1
ATOM 754 O O . PHE A 1 101 ? 17.629 -6.576 -13.039 1.00 86.38 101 PHE A O 1
ATOM 761 N N . PHE A 1 102 ? 19.621 -5.735 -13.639 1.00 84.88 102 PHE A N 1
ATOM 762 C CA . PHE A 1 102 ? 19.944 -5.174 -12.332 1.00 84.88 102 PHE A CA 1
ATOM 763 C C . PHE A 1 102 ? 18.913 -4.139 -11.852 1.00 84.88 102 PHE A C 1
ATOM 765 O O . PHE A 1 102 ? 18.474 -4.203 -10.706 1.00 84.88 102 PHE A O 1
ATOM 772 N N . SER A 1 103 ? 18.444 -3.244 -12.729 1.00 84.88 103 SER A N 1
ATOM 773 C CA . SER A 1 103 ? 17.405 -2.263 -12.384 1.00 84.88 103 SER A CA 1
ATOM 774 C C . SER A 1 103 ? 16.062 -2.927 -12.077 1.00 84.88 103 SER A C 1
ATOM 776 O O . SER A 1 103 ? 15.353 -2.481 -11.178 1.00 84.88 103 SER A O 1
ATOM 778 N N . LYS A 1 104 ? 15.724 -4.030 -12.763 1.00 88.38 104 LYS A N 1
ATOM 779 C CA . LYS A 1 104 ? 14.521 -4.821 -12.445 1.00 88.38 104 LYS A CA 1
ATOM 780 C C . LYS A 1 104 ? 14.622 -5.458 -11.059 1.00 88.38 104 LYS A C 1
ATOM 782 O O . LYS A 1 104 ? 13.671 -5.381 -10.288 1.00 88.38 104 LYS A O 1
ATOM 787 N N . VAL A 1 105 ? 15.775 -6.040 -10.724 1.00 92.19 105 VAL A N 1
ATOM 788 C CA . VAL A 1 105 ? 16.021 -6.622 -9.394 1.00 92.19 105 VAL A CA 1
ATOM 789 C C . VAL A 1 105 ? 15.934 -5.550 -8.307 1.00 92.19 105 VAL A C 1
ATOM 791 O O . VAL A 1 105 ? 15.283 -5.776 -7.290 1.00 92.19 105 VAL A O 1
ATOM 794 N N . MET A 1 106 ? 16.503 -4.366 -8.540 1.00 90.06 106 MET A N 1
ATOM 795 C CA . MET A 1 106 ? 16.412 -3.244 -7.599 1.00 90.06 106 MET A CA 1
ATOM 796 C C . MET A 1 106 ? 14.975 -2.755 -7.400 1.00 90.06 106 MET A C 1
ATOM 798 O O . MET A 1 106 ? 14.583 -2.479 -6.269 1.00 90.06 106 MET A O 1
ATOM 802 N N . ALA A 1 107 ? 14.165 -2.708 -8.461 1.00 91.19 107 ALA A N 1
ATOM 803 C CA . ALA A 1 107 ?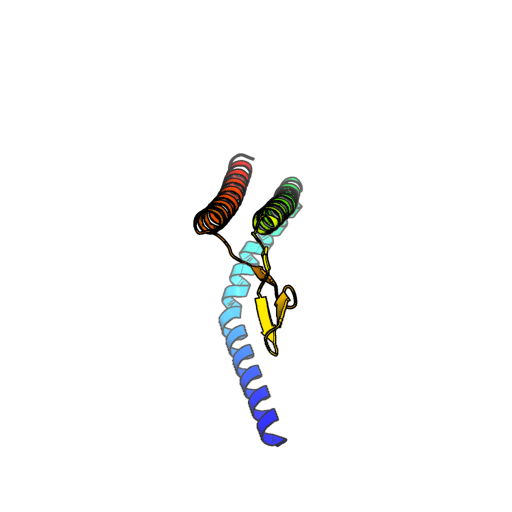 12.748 -2.363 -8.353 1.00 91.19 107 ALA A CA 1
ATOM 804 C C . ALA A 1 107 ? 11.962 -3.387 -7.517 1.00 91.19 107 ALA A C 1
ATOM 806 O O . ALA A 1 107 ? 11.179 -3.002 -6.649 1.00 91.19 107 ALA A O 1
ATOM 807 N N . VAL A 1 108 ? 12.203 -4.685 -7.724 1.00 93.56 108 VAL A N 1
ATOM 808 C CA . VAL A 1 108 ? 11.565 -5.751 -6.930 1.00 93.56 108 VAL A CA 1
ATOM 809 C C . VAL A 1 108 ? 12.017 -5.698 -5.469 1.00 93.56 108 VAL A C 1
ATOM 811 O O . VAL A 1 108 ? 11.185 -5.787 -4.567 1.00 93.56 108 VAL A O 1
ATOM 814 N N . TYR A 1 109 ? 13.314 -5.502 -5.225 1.00 94.62 109 TYR A N 1
ATOM 815 C CA . TYR A 1 109 ? 13.862 -5.366 -3.877 1.00 94.62 109 TYR A CA 1
ATOM 816 C C . TYR A 1 109 ? 13.263 -4.163 -3.139 1.00 94.62 109 TYR A C 1
ATOM 818 O O . TYR A 1 109 ? 12.866 -4.284 -1.981 1.00 94.62 109 TYR A O 1
ATOM 826 N N . TYR A 1 110 ? 13.123 -3.024 -3.823 1.00 95.31 110 TYR A N 1
ATOM 827 C CA . TYR A 1 110 ? 12.467 -1.845 -3.267 1.00 95.31 110 TYR A CA 1
ATOM 828 C C . TYR A 1 110 ? 11.004 -2.124 -2.913 1.00 95.31 110 TYR A C 1
ATOM 830 O O . TYR A 1 110 ? 10.573 -1.791 -1.813 1.00 95.31 110 TYR A O 1
ATOM 838 N N . ALA A 1 111 ? 10.241 -2.759 -3.809 1.00 94.50 111 ALA A N 1
ATOM 839 C CA . ALA A 1 111 ? 8.840 -3.091 -3.555 1.00 94.50 111 ALA A CA 1
ATOM 840 C C . ALA A 1 111 ? 8.685 -4.012 -2.332 1.00 94.50 111 ALA A C 1
ATOM 842 O O . ALA A 1 111 ? 7.822 -3.781 -1.486 1.00 94.50 111 ALA A O 1
ATOM 843 N N . PHE A 1 112 ? 9.560 -5.011 -2.195 1.00 96.81 112 PHE A N 1
ATOM 844 C CA . PHE A 1 112 ? 9.586 -5.875 -1.016 1.00 96.81 112 PHE A CA 1
ATOM 845 C C . PHE A 1 112 ? 9.935 -5.096 0.261 1.00 96.81 112 PHE A C 1
ATOM 847 O O . PHE A 1 112 ? 9.250 -5.230 1.273 1.00 96.81 112 PHE A O 1
ATOM 854 N N . GLY A 1 113 ? 10.950 -4.229 0.207 1.00 95.88 113 GLY A N 1
ATOM 855 C CA . GLY A 1 113 ? 11.321 -3.356 1.323 1.00 95.88 113 GLY A CA 1
ATOM 856 C C . GLY A 1 113 ? 10.206 -2.385 1.726 1.00 95.88 113 GLY A C 1
ATOM 857 O O . GLY A 1 113 ? 10.009 -2.141 2.913 1.00 95.88 113 GLY A O 1
ATOM 858 N N . ALA A 1 114 ? 9.434 -1.880 0.761 1.00 94.38 114 ALA A N 1
ATOM 859 C CA . ALA A 1 114 ? 8.284 -1.014 1.002 1.00 94.38 114 ALA A CA 1
ATOM 860 C C . ALA A 1 114 ? 7.157 -1.751 1.743 1.00 94.38 114 ALA A C 1
ATOM 862 O O . ALA A 1 114 ? 6.636 -1.231 2.729 1.00 94.38 114 ALA A O 1
ATOM 863 N N . VAL A 1 115 ? 6.822 -2.978 1.321 1.00 94.81 115 VAL A N 1
ATOM 864 C CA . VAL A 1 115 ? 5.867 -3.836 2.047 1.00 94.81 115 VAL A CA 1
ATOM 865 C C . VAL A 1 115 ? 6.373 -4.108 3.462 1.00 94.81 115 VAL A C 1
ATOM 867 O O . VAL A 1 115 ? 5.632 -3.942 4.426 1.00 94.81 115 VAL A O 1
ATOM 870 N N . TRP A 1 116 ? 7.652 -4.448 3.604 1.00 96.56 116 TRP A N 1
ATOM 871 C CA . TRP A 1 116 ? 8.250 -4.727 4.905 1.00 96.56 116 TRP A CA 1
ATOM 872 C C . TRP A 1 116 ? 8.225 -3.515 5.853 1.00 96.56 116 TRP A C 1
ATOM 874 O O . TRP A 1 116 ? 7.899 -3.663 7.028 1.00 96.56 116 TRP A O 1
ATOM 884 N N . LEU A 1 117 ? 8.492 -2.304 5.354 1.00 94.44 117 LEU A N 1
ATOM 885 C CA . LEU A 1 117 ? 8.382 -1.063 6.135 1.00 94.44 117 LEU A CA 1
ATOM 886 C C . LEU A 1 117 ? 6.943 -0.771 6.588 1.00 94.44 117 LEU A C 1
ATOM 888 O O . LEU A 1 117 ? 6.729 -0.295 7.708 1.00 94.44 117 LEU A O 1
ATOM 892 N N . MET A 1 118 ? 5.954 -1.070 5.744 1.00 93.50 118 MET A N 1
ATOM 893 C CA . MET A 1 118 ? 4.541 -0.950 6.113 1.00 93.50 118 MET A CA 1
ATOM 894 C C . MET A 1 118 ? 4.164 -1.956 7.206 1.00 93.50 118 MET A C 1
ATOM 896 O O . MET A 1 118 ? 3.508 -1.578 8.176 1.00 93.50 118 MET A O 1
ATOM 900 N N . GLU A 1 119 ? 4.640 -3.199 7.109 1.00 95.62 119 GLU A N 1
ATOM 901 C CA . GLU A 1 119 ? 4.437 -4.204 8.159 1.00 95.62 119 GLU A CA 1
ATOM 902 C C . GLU A 1 119 ? 5.125 -3.823 9.472 1.00 95.62 119 GLU A C 1
ATOM 904 O O . GLU A 1 119 ? 4.545 -3.975 10.545 1.00 95.62 119 GLU A O 1
ATOM 909 N N . LEU A 1 120 ? 6.326 -3.248 9.409 1.00 93.56 120 LEU A N 1
ATOM 910 C CA . LEU A 1 120 ? 7.009 -2.742 10.598 1.00 93.56 120 LEU A CA 1
ATOM 911 C C . LEU A 1 120 ? 6.206 -1.618 11.266 1.00 93.56 120 LEU A C 1
ATOM 913 O O . LEU A 1 120 ? 6.087 -1.583 12.488 1.00 93.56 120 LEU A O 1
ATOM 917 N N . THR A 1 121 ? 5.591 -0.739 10.475 1.00 91.94 121 THR A N 1
ATOM 918 C CA . THR A 1 121 ? 4.693 0.302 10.992 1.00 91.94 121 THR A CA 1
ATOM 919 C C . THR A 1 121 ? 3.453 -0.306 11.656 1.00 91.94 121 THR A C 1
ATOM 921 O O . THR A 1 121 ? 3.082 0.124 12.746 1.00 91.94 121 THR A O 1
ATOM 924 N N . ASN A 1 122 ? 2.849 -1.340 11.057 1.00 91.94 122 ASN A N 1
ATOM 925 C CA . ASN A 1 122 ? 1.729 -2.073 11.663 1.00 91.94 122 ASN A CA 1
ATOM 926 C C . ASN A 1 122 ? 2.122 -2.705 13.006 1.00 91.94 122 ASN A C 1
ATOM 928 O O . ASN A 1 122 ? 1.394 -2.569 13.989 1.00 91.94 122 ASN A O 1
ATOM 932 N N . ALA A 1 123 ? 3.277 -3.371 13.058 1.00 93.19 123 ALA A N 1
ATOM 933 C CA . ALA A 1 123 ? 3.778 -4.015 14.267 1.00 93.19 123 ALA A CA 1
ATOM 934 C C . ALA A 1 123 ? 4.039 -2.994 15.386 1.00 93.19 123 ALA A C 1
ATOM 936 O O . ALA A 1 123 ? 3.661 -3.223 16.535 1.00 93.19 123 ALA A O 1
ATOM 937 N N . MET A 1 124 ? 4.620 -1.838 15.048 1.00 88.44 124 MET A N 1
ATOM 938 C CA . MET A 1 124 ? 4.830 -0.743 15.998 1.00 88.44 124 MET A CA 1
ATOM 939 C C . MET A 1 124 ? 3.505 -0.196 16.537 1.00 88.44 124 MET A C 1
ATOM 941 O O . MET A 1 124 ? 3.380 0.009 17.741 1.00 88.44 124 MET A O 1
ATOM 945 N N . SER A 1 125 ? 2.494 -0.010 15.689 1.00 88.12 125 SER A N 1
ATOM 946 C CA . SER A 1 125 ? 1.169 0.433 16.134 1.00 88.12 125 SER A CA 1
ATOM 947 C C . SER A 1 125 ? 0.497 -0.563 17.078 1.00 88.12 125 SER A C 1
ATOM 949 O O . SER A 1 125 ? -0.010 -0.166 18.127 1.00 88.12 125 SER A O 1
ATOM 951 N N . GLN A 1 126 ? 0.554 -1.860 16.761 1.00 88.12 126 GLN A N 1
ATOM 952 C CA . GLN A 1 126 ? 0.043 -2.917 17.641 1.00 88.12 126 GLN A CA 1
ATOM 953 C C . GLN A 1 126 ? 0.780 -2.954 18.982 1.00 88.12 126 GLN A C 1
ATOM 955 O O . GLN A 1 126 ? 0.153 -3.160 20.022 1.00 88.12 126 GLN A O 1
ATOM 960 N N . PHE A 1 127 ? 2.093 -2.708 18.973 1.00 89.62 127 PHE A N 1
ATOM 961 C CA . PHE A 1 127 ? 2.877 -2.569 20.194 1.00 89.62 127 PHE A CA 1
ATOM 962 C C . PHE A 1 127 ? 2.379 -1.389 21.038 1.00 89.62 127 PHE A C 1
ATOM 964 O O . PHE A 1 127 ? 2.065 -1.587 22.205 1.00 89.62 127 PHE A O 1
ATOM 971 N N . VAL A 1 128 ? 2.219 -0.190 20.464 1.00 85.88 128 VAL A N 1
ATOM 972 C CA . VAL A 1 128 ? 1.735 0.974 21.232 1.00 85.88 128 VAL A CA 1
ATOM 973 C C . VAL A 1 128 ? 0.351 0.708 21.829 1.00 85.88 128 VAL A C 1
ATOM 975 O O . VAL A 1 128 ? 0.153 1.010 22.997 1.00 85.88 128 VAL A O 1
ATOM 978 N N . ILE A 1 129 ? -0.575 0.096 21.080 1.00 84.38 129 ILE A N 1
ATOM 979 C CA . ILE A 1 129 ? -1.921 -0.243 21.588 1.00 84.38 129 ILE A CA 1
ATOM 980 C C . ILE A 1 129 ? -1.848 -1.261 22.736 1.00 84.38 129 ILE A C 1
ATOM 982 O O . ILE A 1 129 ? -2.619 -1.182 23.684 1.00 84.38 129 ILE A O 1
ATOM 986 N N . SER A 1 130 ? -0.927 -2.224 22.663 1.00 85.38 130 SER A N 1
ATOM 987 C CA . SER A 1 130 ? -0.813 -3.282 23.677 1.00 85.38 130 SER A CA 1
ATOM 988 C C . SER A 1 130 ? -0.231 -2.794 25.010 1.00 85.38 130 SER A C 1
ATOM 990 O O . SER A 1 130 ? -0.396 -3.472 26.022 1.00 85.38 130 SER A O 1
ATOM 992 N N . PHE A 1 131 ? 0.473 -1.657 25.012 1.00 79.50 131 PHE A N 1
ATOM 993 C CA . PHE A 1 131 ? 1.185 -1.112 26.176 1.00 79.50 131 PHE A CA 1
ATOM 994 C C . PHE A 1 131 ? 0.678 0.274 26.627 1.00 79.50 131 PHE A C 1
ATOM 996 O O . PHE A 1 131 ? 1.297 0.877 27.507 1.00 79.50 131 PHE A O 1
ATOM 1003 N N . SER A 1 132 ? -0.416 0.776 26.042 1.00 66.50 132 SER A N 1
ATOM 1004 C CA . SER A 1 132 ? -1.135 1.999 26.446 1.00 66.50 132 SER A CA 1
ATOM 1005 C C . SER A 1 132 ? -2.354 1.673 27.299 1.00 66.50 132 SER A C 1
ATOM 1007 O O . SER A 1 132 ? -2.544 2.348 28.332 1.00 66.50 132 SER A O 1
#

Foldseek 3Di:
DVVVVVVVVVVVVVVVVVVCVVCVVVVVVVCVVVVVVVVVCVVDVVNVVLVVVLVVVLVVLVVVLVVVLVVLLVPFDWDWDWDDDPNDTDIHPDTDGDQPPVSVVVSVVSVVVSVVVSVVSVVVSVVVVVVD

Organism: NCBI:txid327968

Sequence (132 aa):
VSRGVGLTFFGSGAVLLLFTYFSQEAVSASLGCVEPACECLFAMPSMVLQPAIESVWKLVMGSLLVSGFAWLLSTAHMEPDFIKLKGEEVGGLTRSLNFPFFSKVMAVYYAFGAVWLMELTNAMSQFVISFS

Radius of gyration: 27.44 Å; chains: 1; bounding box: 60×25×75 Å